Protein AF-A0A7C3FIT8-F1 (afdb_monomer_lite)

Structure (mmCIF, N/CA/C/O backbone):
data_AF-A0A7C3FIT8-F1
#
_entry.id   AF-A0A7C3FIT8-F1
#
loop_
_atom_site.group_PDB
_atom_site.id
_atom_site.type_symbol
_atom_site.label_atom_id
_atom_site.label_alt_id
_atom_site.label_comp_id
_atom_site.label_asym_id
_atom_site.label_entity_id
_atom_site.label_seq_id
_atom_site.pdbx_PDB_ins_code
_atom_site.Cartn_x
_atom_site.Cartn_y
_atom_site.Cartn_z
_atom_site.occupancy
_atom_site.B_iso_or_equiv
_atom_site.auth_seq_id
_atom_site.auth_comp_id
_atom_site.auth_asym_id
_atom_site.auth_atom_id
_atom_site.pdbx_PDB_model_num
ATOM 1 N N . MET A 1 1 ? -89.587 -35.207 39.214 1.00 50.38 1 MET A N 1
ATOM 2 C CA . MET A 1 1 ? -89.168 -34.227 38.177 1.00 50.38 1 MET A CA 1
ATOM 3 C C . MET A 1 1 ? -89.416 -32.835 38.753 1.00 50.38 1 MET A C 1
ATOM 5 O O . MET A 1 1 ? -90.538 -32.602 39.150 1.00 50.38 1 MET A O 1
ATOM 9 N N . LYS A 1 2 ? -88.498 -31.885 38.935 1.00 46.31 2 LYS A N 1
ATOM 10 C CA . LYS A 1 2 ? -87.105 -31.668 38.525 1.00 46.31 2 LYS A CA 1
ATOM 11 C C . LYS A 1 2 ? -86.380 -31.004 39.712 1.00 46.31 2 LYS A C 1
ATOM 13 O O . LYS A 1 2 ? -86.939 -30.128 40.363 1.00 46.31 2 LYS A O 1
ATOM 18 N N . ASN A 1 3 ? -85.161 -31.452 39.983 1.00 43.38 3 ASN A N 1
ATOM 19 C CA . ASN A 1 3 ? -84.327 -31.040 41.108 1.00 43.38 3 ASN A CA 1
ATOM 20 C C . ASN A 1 3 ? -83.702 -29.660 40.811 1.00 43.38 3 ASN A C 1
ATOM 22 O O . ASN A 1 3 ? -83.015 -29.518 39.799 1.00 43.38 3 ASN A O 1
ATOM 26 N N . LYS A 1 4 ? -83.943 -28.636 41.643 1.00 51.91 4 LYS A N 1
ATOM 27 C CA . LYS A 1 4 ? -83.252 -27.338 41.531 1.00 51.91 4 LYS A CA 1
ATOM 28 C C . LYS A 1 4 ? -81.963 -27.404 42.345 1.00 51.91 4 LYS A C 1
ATOM 30 O O . LYS A 1 4 ? -81.983 -27.247 43.559 1.00 51.91 4 LYS A O 1
ATOM 35 N N . VAL A 1 5 ? -80.845 -27.626 41.660 1.00 57.81 5 VAL A N 1
ATOM 36 C CA . VAL A 1 5 ? -79.509 -27.447 42.236 1.00 57.81 5 VAL A CA 1
ATOM 37 C C . VAL A 1 5 ? -79.180 -25.956 42.191 1.00 57.81 5 VAL A C 1
ATOM 39 O O . VAL A 1 5 ? -78.918 -25.395 41.129 1.00 57.81 5 VAL A O 1
ATOM 42 N N . THR A 1 6 ? -79.231 -25.297 43.343 1.00 57.41 6 THR A N 1
ATOM 43 C CA . THR A 1 6 ? -78.775 -23.915 43.525 1.00 57.41 6 THR A CA 1
ATOM 44 C C . THR A 1 6 ? -77.264 -23.925 43.735 1.00 57.41 6 THR A C 1
ATOM 46 O O . THR A 1 6 ? -76.775 -24.271 44.807 1.00 57.41 6 THR A O 1
ATOM 49 N N . ILE A 1 7 ? -76.506 -23.564 42.701 1.00 60.91 7 ILE A N 1
ATOM 50 C CA . ILE A 1 7 ? -75.048 -23.428 42.786 1.00 60.91 7 ILE A CA 1
ATOM 51 C C . ILE A 1 7 ? -74.739 -22.042 43.381 1.00 60.91 7 ILE A C 1
ATOM 53 O O . ILE A 1 7 ? -75.175 -21.037 42.812 1.00 60.91 7 ILE A O 1
ATOM 57 N N . PRO A 1 8 ? -74.007 -21.924 44.504 1.00 50.31 8 PRO A N 1
ATOM 58 C CA . PRO A 1 8 ? -73.681 -20.621 45.068 1.00 50.31 8 PRO A CA 1
ATOM 59 C C . PRO A 1 8 ? -72.608 -19.926 44.211 1.00 50.31 8 PRO A C 1
ATOM 61 O O . PRO A 1 8 ? -71.431 -20.271 44.268 1.00 50.31 8 PRO A O 1
ATOM 64 N N . LEU A 1 9 ? -72.993 -18.883 43.465 1.00 55.81 9 LEU A N 1
ATOM 65 C CA . LEU A 1 9 ? -72.101 -18.040 42.641 1.00 55.81 9 LEU A CA 1
ATOM 66 C C . LEU A 1 9 ? -71.043 -17.241 43.437 1.00 55.81 9 LEU A C 1
ATOM 68 O O . LEU A 1 9 ? -70.243 -16.506 42.860 1.00 55.81 9 LEU A O 1
ATOM 72 N N . LYS A 1 10 ? -70.997 -17.367 44.769 1.00 52.38 10 LYS A N 1
ATOM 73 C CA . LYS A 1 10 ? -70.173 -16.511 45.640 1.00 52.38 10 LYS A CA 1
ATOM 74 C C . LYS A 1 10 ? -68.690 -16.911 45.706 1.00 52.38 10 LYS A C 1
ATOM 76 O O . LYS A 1 10 ? -67.888 -16.161 46.259 1.00 52.38 10 LYS A O 1
ATOM 81 N N . SER A 1 11 ? -68.293 -18.061 45.155 1.00 51.75 11 SER A N 1
ATOM 82 C CA . SER A 1 11 ? -66.906 -18.557 45.242 1.00 51.75 11 SER A CA 1
ATOM 83 C C . SER A 1 11 ? -66.044 -18.285 44.001 1.00 51.75 11 SER A C 1
ATOM 85 O O . SER A 1 11 ? -64.826 -18.450 44.067 1.00 51.75 11 SER A O 1
ATOM 87 N N . MET A 1 12 ? -66.628 -17.816 42.892 1.00 52.34 12 MET A N 1
ATOM 88 C CA . MET A 1 12 ? -65.901 -17.667 41.621 1.00 52.34 12 MET A CA 1
ATOM 89 C C . MET A 1 12 ? -65.138 -16.335 41.503 1.00 52.34 12 MET A C 1
ATOM 91 O O . MET A 1 12 ? -64.071 -16.287 40.897 1.00 52.34 12 MET A O 1
ATOM 95 N N . GLY A 1 13 ? -65.603 -15.273 42.173 1.00 51.06 13 GLY A N 1
ATOM 96 C CA . GLY A 1 13 ? -64.943 -13.957 42.156 1.00 51.06 13 GLY A CA 1
ATOM 97 C C . GLY A 1 13 ? -63.609 -13.894 42.913 1.00 51.06 13 GLY A C 1
ATOM 98 O O . GLY A 1 13 ? -62.771 -13.048 42.617 1.00 51.06 13 GLY A O 1
ATOM 99 N N . LYS A 1 14 ? -63.361 -14.813 43.859 1.00 53.12 14 LYS A N 1
ATOM 100 C CA . LYS A 1 14 ? -62.112 -14.832 44.647 1.00 53.12 14 LYS A CA 1
ATOM 101 C C . LYS A 1 14 ? -60.951 -15.559 43.962 1.00 53.12 14 LYS A C 1
ATOM 103 O O . LYS A 1 14 ? -59.818 -15.407 44.400 1.00 53.12 14 LYS A O 1
ATOM 108 N N . ARG A 1 15 ? -61.216 -16.330 42.900 1.00 51.12 15 ARG A N 1
ATOM 109 C CA . ARG A 1 15 ? -60.182 -17.075 42.156 1.00 51.12 15 ARG A CA 1
ATOM 110 C C . ARG A 1 15 ? -59.606 -16.303 40.967 1.00 51.12 15 ARG A C 1
ATOM 112 O O . ARG A 1 15 ? -58.484 -16.575 40.569 1.00 51.12 15 ARG A O 1
ATOM 119 N N . LEU A 1 16 ? -60.330 -15.307 40.452 1.00 52.34 16 LEU A N 1
ATOM 120 C CA . LEU A 1 16 ? -59.825 -14.398 39.413 1.00 52.34 16 LEU A CA 1
ATOM 121 C C . LEU A 1 16 ? -58.993 -13.244 39.997 1.00 52.34 16 LEU A C 1
ATOM 123 O O . LEU A 1 16 ? -58.059 -12.774 39.356 1.00 52.34 16 LEU A O 1
ATOM 127 N N . ALA A 1 17 ? -59.257 -12.848 41.245 1.00 53.44 17 ALA A N 1
ATOM 128 C CA . ALA A 1 17 ? -58.498 -11.806 41.942 1.00 53.44 17 ALA A CA 1
ATOM 129 C C . ALA A 1 17 ? -57.097 -12.252 42.413 1.00 53.44 17 ALA A C 1
ATOM 131 O O . ALA A 1 17 ? -56.332 -11.427 42.904 1.00 53.44 17 ALA A O 1
ATOM 132 N N . SER A 1 18 ? -56.741 -13.539 42.283 1.00 52.59 18 SER A N 1
ATOM 133 C CA . SER A 1 18 ? -55.404 -14.040 42.642 1.00 52.59 18 SER A CA 1
ATOM 134 C C . SER A 1 18 ? -54.461 -14.203 41.448 1.00 52.59 18 SER A C 1
ATOM 136 O O . SER A 1 18 ? -53.358 -14.710 41.630 1.00 52.59 18 SER A O 1
ATOM 138 N N . LEU A 1 19 ? -54.872 -13.789 40.243 1.00 54.62 19 LEU A N 1
ATOM 139 C CA . LEU A 1 19 ? -53.985 -13.723 39.075 1.00 54.62 19 LEU A CA 1
ATOM 140 C C . LEU A 1 19 ? -53.204 -12.406 39.000 1.00 54.62 19 LEU A C 1
ATOM 142 O O . LEU A 1 19 ? -52.224 -12.313 38.269 1.00 54.62 19 LEU A O 1
ATOM 146 N N . THR A 1 20 ? -53.552 -11.414 39.821 1.00 57.69 20 THR A N 1
ATOM 147 C CA . THR A 1 20 ? -52.671 -10.279 40.117 1.00 57.69 20 THR A CA 1
ATOM 148 C C . THR A 1 20 ? -51.652 -10.698 41.175 1.00 57.69 20 THR A C 1
ATOM 150 O O . THR A 1 20 ? -51.614 -10.189 42.297 1.00 57.69 20 THR A O 1
ATOM 153 N N . THR A 1 21 ? -50.858 -11.711 40.834 1.00 56.66 21 THR A N 1
ATOM 154 C CA . THR A 1 21 ? -49.681 -12.133 41.584 1.00 56.66 21 THR A CA 1
ATOM 155 C C . THR A 1 21 ? -48.777 -10.916 41.742 1.00 56.66 21 THR A C 1
ATOM 157 O O . THR A 1 21 ? -48.451 -10.256 40.760 1.00 56.66 21 THR A O 1
ATOM 160 N N . LYS A 1 22 ? -48.423 -10.597 42.992 1.00 58.38 22 LYS A N 1
ATOM 161 C CA . LYS A 1 22 ? -47.516 -9.517 43.408 1.00 58.38 22 LYS A CA 1
ATOM 162 C C . LYS A 1 22 ? -46.392 -9.263 42.387 1.00 58.38 22 LYS A C 1
ATOM 164 O O . LYS A 1 22 ? -45.339 -9.886 42.470 1.00 58.38 22 LYS A O 1
ATOM 169 N N . GLN A 1 23 ? -46.566 -8.269 41.518 1.00 59.75 23 GLN A N 1
ATOM 170 C CA . GLN A 1 23 ? -45.475 -7.619 40.792 1.00 59.75 23 GLN A CA 1
ATOM 171 C C . GLN A 1 23 ? -44.754 -6.663 41.749 1.00 59.75 23 GLN A C 1
ATOM 173 O O . GLN A 1 23 ? -44.779 -5.445 41.593 1.00 59.75 23 GLN A O 1
ATOM 178 N N . ARG A 1 24 ? -44.162 -7.198 42.823 1.00 60.53 24 ARG A N 1
ATOM 179 C CA . ARG A 1 24 ? -43.223 -6.416 43.631 1.00 60.53 24 ARG A CA 1
ATOM 180 C C . ARG A 1 24 ? -41.906 -6.417 42.877 1.00 60.53 24 ARG A C 1
ATOM 182 O O . ARG A 1 24 ? -41.070 -7.289 43.080 1.00 60.53 24 ARG A O 1
ATOM 189 N N . GLY A 1 25 ? -41.822 -5.469 41.947 1.00 63.44 25 GLY A N 1
ATOM 190 C CA . GLY A 1 25 ? -40.630 -5.169 41.181 1.00 63.44 25 GLY A CA 1
ATOM 191 C C . GLY A 1 25 ? -39.430 -5.041 42.105 1.00 63.44 25 GLY A C 1
ATOM 192 O O . GLY A 1 25 ? -39.470 -4.361 43.135 1.00 63.44 25 GLY A O 1
ATOM 193 N N . ILE A 1 26 ? -38.355 -5.711 41.721 1.00 63.28 26 ILE A N 1
ATOM 194 C CA . ILE A 1 26 ? -37.040 -5.511 42.308 1.00 63.28 26 ILE A CA 1
ATOM 195 C C . ILE A 1 26 ? -36.495 -4.241 41.638 1.00 63.28 26 ILE A C 1
ATOM 197 O O . ILE A 1 26 ? -35.681 -4.295 40.725 1.00 63.28 26 ILE A O 1
ATOM 201 N N . GLY A 1 27 ? -37.025 -3.084 42.046 1.00 75.50 27 GLY A N 1
ATOM 202 C CA . GLY A 1 27 ? -37.000 -1.830 41.279 1.00 75.50 27 GLY A CA 1
ATOM 203 C C . GLY A 1 27 ? -35.636 -1.180 41.002 1.00 75.50 27 GLY A C 1
ATOM 204 O O . GLY A 1 27 ? -35.606 -0.165 40.319 1.00 75.50 27 GLY A O 1
ATOM 205 N N . LEU A 1 28 ? -34.518 -1.731 41.496 1.00 83.00 28 LEU A N 1
ATOM 206 C CA . LEU A 1 28 ? -33.171 -1.165 41.300 1.00 83.00 28 LEU A CA 1
ATOM 207 C C . LEU A 1 28 ? -32.189 -2.161 40.668 1.00 83.00 28 LEU A C 1
ATOM 209 O O . LEU A 1 28 ? -31.521 -1.829 39.694 1.00 83.00 28 LEU A O 1
ATOM 213 N N . ALA A 1 29 ? -32.113 -3.391 41.187 1.00 88.62 29 ALA A N 1
ATOM 214 C CA . ALA A 1 29 ? -31.173 -4.398 40.687 1.00 88.62 29 ALA A CA 1
ATOM 215 C C . ALA A 1 29 ? -31.461 -4.793 39.229 1.00 88.62 29 ALA A C 1
ATOM 217 O O . ALA A 1 29 ? -30.535 -4.951 38.442 1.00 88.62 29 ALA A O 1
ATOM 218 N N . GLU A 1 30 ? -32.735 -4.887 38.848 1.00 85.88 30 GLU A N 1
ATOM 219 C CA . GLU A 1 30 ? -33.146 -5.191 37.474 1.00 85.88 30 GLU A CA 1
ATOM 220 C C . GLU A 1 30 ? -32.734 -4.085 36.491 1.00 85.88 30 GLU A C 1
ATOM 222 O O . GLU A 1 30 ? -32.169 -4.368 35.436 1.00 85.88 30 GLU A O 1
ATOM 227 N N . VAL A 1 31 ? -32.924 -2.817 36.874 1.00 92.81 31 VAL A N 1
ATOM 228 C CA . VAL A 1 31 ? -32.496 -1.659 36.073 1.00 92.81 31 VAL A CA 1
ATOM 229 C C . VAL A 1 31 ? -30.974 -1.627 35.938 1.00 92.81 31 VAL A C 1
ATOM 231 O O . VAL A 1 31 ? -30.464 -1.381 34.848 1.00 92.81 31 VAL A O 1
ATOM 234 N N . LEU A 1 32 ? -30.236 -1.930 37.011 1.00 94.31 32 LEU A N 1
ATOM 235 C CA . LEU A 1 32 ? -28.773 -2.011 36.973 1.00 94.31 32 LEU A CA 1
ATOM 236 C C . LEU A 1 32 ? -28.283 -3.111 36.027 1.00 94.31 32 LEU A C 1
ATOM 238 O O . LEU A 1 32 ? -27.354 -2.875 35.258 1.00 94.31 32 LEU A O 1
ATOM 242 N N . VAL A 1 33 ? -28.918 -4.285 36.038 1.00 95.12 33 VAL A N 1
ATOM 243 C CA . VAL A 1 33 ? -28.582 -5.374 35.109 1.00 95.12 33 VAL A CA 1
ATOM 244 C C . VAL A 1 33 ? -28.916 -4.980 33.669 1.00 95.12 33 VAL A C 1
ATOM 246 O O . VAL A 1 33 ? -28.082 -5.167 32.787 1.00 95.12 33 VAL A O 1
ATOM 249 N N . ALA A 1 34 ? -30.083 -4.382 33.416 1.00 95.19 34 ALA A N 1
ATOM 250 C CA . ALA A 1 34 ? -30.453 -3.912 32.082 1.00 95.19 34 ALA A CA 1
ATOM 251 C C . ALA A 1 34 ? -29.460 -2.864 31.550 1.00 95.19 34 ALA A C 1
ATOM 253 O O . ALA A 1 34 ? -28.994 -2.968 30.416 1.00 95.19 34 ALA A O 1
ATOM 254 N N . LEU A 1 35 ? -29.071 -1.898 32.386 1.00 96.69 35 LEU A N 1
ATOM 255 C CA . LEU A 1 35 ? -28.056 -0.901 32.047 1.00 96.69 35 LEU A CA 1
ATOM 256 C C . LEU A 1 35 ? -26.686 -1.535 31.800 1.00 96.69 35 LEU A C 1
ATOM 258 O O . LEU A 1 35 ? -26.005 -1.139 30.856 1.00 96.69 35 LEU A O 1
ATOM 262 N N . ALA A 1 36 ? -26.294 -2.533 32.594 1.00 97.25 36 ALA A N 1
ATOM 263 C CA . ALA A 1 36 ? -25.045 -3.257 32.383 1.00 97.25 36 ALA A CA 1
ATOM 264 C C . ALA A 1 36 ? -25.035 -3.966 31.020 1.00 97.25 36 ALA A C 1
ATOM 266 O O . ALA A 1 36 ? -24.068 -3.848 30.269 1.00 97.25 36 ALA A O 1
ATOM 267 N N . LEU A 1 37 ? -26.130 -4.641 30.658 1.00 97.88 37 LEU A N 1
ATOM 268 C CA . LEU A 1 37 ? -26.262 -5.317 29.366 1.00 97.88 37 LEU A CA 1
ATOM 269 C C . LEU A 1 37 ? -26.246 -4.331 28.192 1.00 97.88 37 LEU A C 1
ATOM 271 O O . LEU A 1 37 ? -25.547 -4.570 27.207 1.00 97.88 37 LEU A O 1
ATOM 275 N N . ILE A 1 38 ? -26.959 -3.206 28.306 1.00 98.12 38 ILE A N 1
ATOM 276 C CA . ILE A 1 38 ? -26.941 -2.148 27.286 1.00 98.12 38 ILE A CA 1
ATOM 277 C C . ILE A 1 38 ? -25.532 -1.567 27.153 1.00 98.12 38 ILE A C 1
ATOM 279 O O . ILE A 1 38 ? -25.048 -1.405 26.037 1.00 98.12 38 ILE A O 1
ATOM 283 N N . GLY A 1 39 ? -24.849 -1.302 28.268 1.00 98.38 39 GLY A N 1
ATOM 284 C CA . GLY A 1 39 ? -23.476 -0.803 28.264 1.00 98.38 39 GLY A CA 1
ATOM 285 C C . GLY A 1 39 ? -22.531 -1.735 27.507 1.00 98.38 39 GLY A C 1
ATOM 286 O O . GLY A 1 39 ? -21.805 -1.289 26.620 1.00 98.38 39 GLY A O 1
ATOM 287 N N . ILE A 1 40 ? -22.600 -3.040 27.784 1.00 98.44 40 ILE A N 1
ATOM 288 C CA . ILE A 1 40 ? -21.809 -4.054 27.073 1.00 98.44 40 ILE A CA 1
ATOM 289 C C . ILE A 1 40 ? -22.150 -4.060 25.576 1.00 98.44 40 ILE A C 1
ATOM 291 O O . ILE A 1 40 ? -21.245 -4.049 24.739 1.00 98.44 40 ILE A O 1
ATOM 295 N N . ALA A 1 41 ? -23.438 -4.032 25.227 1.00 98.44 41 ALA A N 1
ATOM 296 C CA . ALA A 1 41 ? -23.884 -4.040 23.836 1.00 98.44 41 ALA A CA 1
ATOM 297 C C . ALA A 1 41 ? -23.401 -2.802 23.061 1.00 98.44 41 ALA A C 1
ATOM 299 O O . ALA A 1 41 ? -22.905 -2.927 21.942 1.00 98.44 41 ALA A O 1
ATOM 300 N N . VAL A 1 42 ? -23.485 -1.614 23.666 1.00 98.56 42 VAL A N 1
ATOM 301 C CA . VAL A 1 42 ? -23.024 -0.356 23.062 1.00 98.56 42 VAL A CA 1
ATOM 302 C C . VAL A 1 42 ? -21.514 -0.382 22.838 1.00 98.56 42 VAL A C 1
ATOM 304 O O . VAL A 1 42 ? -21.056 -0.028 21.752 1.00 98.56 42 VAL A O 1
ATOM 307 N N . VAL A 1 43 ? -20.729 -0.848 23.814 1.00 98.50 43 VAL A N 1
ATOM 308 C CA . VAL A 1 43 ? -19.268 -0.954 23.670 1.00 98.50 43 VAL A CA 1
ATOM 309 C C . VAL A 1 43 ? -18.895 -1.932 22.557 1.00 98.50 43 VAL A C 1
ATOM 311 O O . VAL A 1 43 ? -18.041 -1.613 21.726 1.00 98.50 43 VAL A O 1
ATOM 314 N N . ALA A 1 44 ? -19.549 -3.094 22.489 1.00 98.31 44 ALA A N 1
ATOM 315 C CA . ALA A 1 44 ? -19.314 -4.065 21.423 1.00 98.31 44 ALA A CA 1
ATOM 316 C C . ALA A 1 44 ? -19.655 -3.479 20.042 1.00 98.31 44 ALA A C 1
ATOM 318 O O . ALA A 1 44 ? -18.864 -3.587 19.101 1.00 98.31 44 ALA A O 1
ATOM 319 N N . PHE A 1 45 ? -20.791 -2.788 19.936 1.00 98.44 45 PHE A N 1
ATOM 320 C CA . PHE A 1 45 ? -21.227 -2.142 18.703 1.00 98.44 45 PHE A CA 1
ATOM 321 C C . PHE A 1 45 ? -20.251 -1.052 18.241 1.00 98.44 45 PHE A C 1
ATOM 323 O O . PHE A 1 45 ? -19.779 -1.094 17.103 1.00 98.44 45 PHE A O 1
ATOM 330 N N . LEU A 1 46 ? -19.872 -0.121 19.120 1.00 98.38 46 LEU A N 1
ATOM 331 C CA . LEU A 1 46 ? -18.922 0.947 18.793 1.00 98.38 46 LEU A CA 1
ATOM 332 C C . LEU A 1 46 ? -17.549 0.391 18.397 1.00 98.38 46 LEU A C 1
ATOM 334 O O . LEU A 1 46 ? -16.930 0.887 17.455 1.00 98.38 46 LEU A O 1
ATOM 338 N N . SER A 1 47 ? -17.103 -0.679 19.057 1.00 97.94 47 SER A N 1
ATOM 339 C CA . SER A 1 47 ? -15.847 -1.364 18.726 1.00 97.94 47 SER A CA 1
ATOM 340 C C . SER A 1 47 ? -15.887 -1.981 17.324 1.00 97.94 47 SER A C 1
ATOM 342 O O . SER A 1 47 ? -14.919 -1.874 16.561 1.00 97.94 47 SER A O 1
ATOM 344 N N . SER A 1 48 ? -17.022 -2.578 16.948 1.00 98.06 48 SER A N 1
ATOM 345 C CA . SER A 1 48 ? -17.228 -3.119 15.600 1.00 98.06 48 SER A CA 1
ATOM 346 C C . SER A 1 48 ? -17.227 -2.017 14.536 1.00 98.06 48 SER A C 1
ATOM 348 O O . SER A 1 48 ? -16.564 -2.159 13.508 1.00 98.06 48 SER A O 1
ATOM 350 N N . LEU A 1 49 ? -17.872 -0.878 14.814 1.00 97.75 49 LEU A N 1
ATOM 351 C CA . LEU A 1 49 ? -17.943 0.257 13.896 1.00 97.75 49 LEU A CA 1
ATOM 352 C C . LEU A 1 49 ? -16.570 0.899 13.687 1.00 97.75 49 LEU A C 1
ATOM 354 O O . LEU A 1 49 ? -16.174 1.163 12.553 1.00 97.75 49 LEU A O 1
ATOM 358 N N . TYR A 1 50 ? -15.820 1.095 14.772 1.00 97.38 50 TYR A N 1
ATOM 359 C CA . TYR A 1 50 ? -14.452 1.600 14.718 1.00 97.38 50 TYR A CA 1
ATOM 360 C C . TYR A 1 50 ? -13.551 0.698 13.867 1.00 97.38 50 TYR A C 1
ATOM 362 O O . TYR A 1 50 ? -12.814 1.175 13.000 1.00 97.38 50 TYR A O 1
ATOM 370 N N . THR A 1 51 ? -13.650 -0.616 14.071 1.00 97.38 51 THR A N 1
ATOM 371 C CA . THR A 1 51 ? -12.896 -1.603 13.290 1.00 97.38 51 THR A CA 1
ATOM 372 C C . THR A 1 51 ? -13.295 -1.559 11.815 1.00 97.38 51 THR A C 1
ATOM 374 O O . THR A 1 51 ? -12.424 -1.488 10.949 1.00 97.38 51 THR A O 1
ATOM 377 N N . GLY A 1 52 ? -14.597 -1.526 11.518 1.00 97.62 52 GLY A N 1
ATOM 378 C CA . GLY A 1 52 ? -15.112 -1.409 10.154 1.00 97.62 52 GLY A CA 1
ATOM 379 C C . GLY A 1 52 ? -14.606 -0.155 9.438 1.00 97.62 52 GLY A C 1
ATOM 380 O O . GLY A 1 52 ? -14.067 -0.252 8.336 1.00 97.62 52 GLY A O 1
ATOM 381 N N . ALA A 1 53 ? -14.685 1.007 10.090 1.00 96.94 53 ALA A N 1
ATOM 382 C CA . ALA A 1 53 ? -14.227 2.277 9.528 1.00 96.94 53 ALA A CA 1
ATOM 383 C C . ALA A 1 53 ? -12.728 2.261 9.179 1.00 96.94 53 ALA A C 1
ATOM 385 O O . ALA A 1 53 ? -12.323 2.747 8.122 1.00 96.94 53 ALA A O 1
ATOM 386 N N . ARG A 1 54 ? -11.886 1.658 10.029 1.00 96.88 54 ARG A N 1
ATOM 387 C CA . ARG A 1 54 ? -10.451 1.515 9.735 1.00 96.88 54 ARG A CA 1
ATOM 388 C C . ARG A 1 54 ? -10.185 0.554 8.584 1.00 96.88 54 ARG A C 1
ATOM 390 O O . ARG A 1 54 ? -9.336 0.840 7.742 1.00 96.88 54 ARG A O 1
ATOM 397 N N . THR A 1 55 ? -10.916 -0.555 8.531 1.00 97.62 55 THR A N 1
ATOM 398 C CA . THR A 1 55 ? -10.780 -1.554 7.468 1.00 97.62 55 THR A CA 1
ATOM 399 C C . THR A 1 55 ? -11.088 -0.963 6.095 1.00 97.62 55 THR A C 1
ATOM 401 O O . THR A 1 55 ? -10.345 -1.227 5.153 1.00 97.62 55 THR A O 1
ATOM 404 N N . VAL A 1 56 ? -12.104 -0.100 5.976 1.00 97.06 5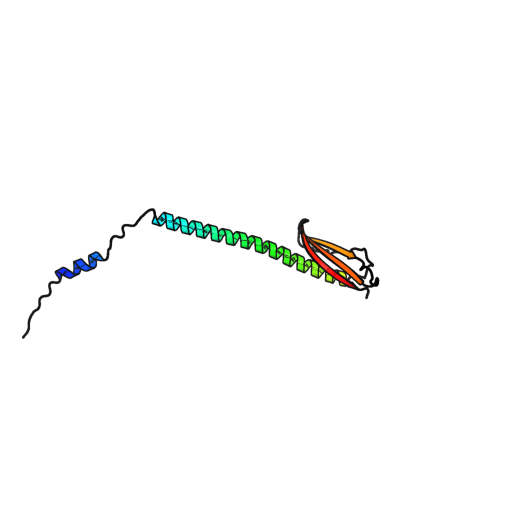6 VAL A N 1
ATOM 405 C CA . VAL A 1 56 ? -12.420 0.589 4.710 1.00 97.06 56 VAL A CA 1
ATOM 406 C C . VAL A 1 56 ? -11.223 1.392 4.192 1.00 97.06 56 VAL A C 1
ATOM 408 O O . VAL A 1 56 ? -10.873 1.279 3.019 1.00 97.06 56 VAL A O 1
ATOM 411 N N . ASN A 1 57 ? -10.540 2.140 5.063 1.00 93.94 57 ASN A N 1
ATOM 412 C CA . ASN A 1 57 ? -9.363 2.919 4.669 1.00 93.94 57 ASN A CA 1
ATOM 413 C C . ASN A 1 57 ? -8.195 2.030 4.218 1.00 93.94 57 ASN A C 1
ATOM 415 O O . ASN A 1 57 ? -7.531 2.340 3.232 1.00 93.94 57 ASN A O 1
ATOM 419 N N . ILE A 1 58 ? -7.965 0.909 4.908 1.00 95.81 58 ILE A N 1
ATOM 420 C CA . ILE A 1 58 ? -6.915 -0.0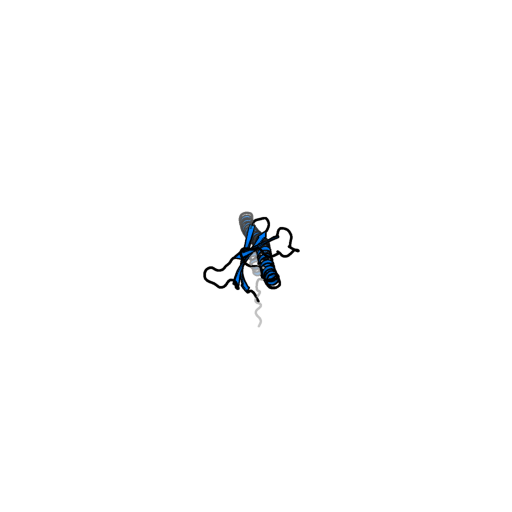56 4.546 1.00 95.81 58 ILE A CA 1
ATOM 421 C C . ILE A 1 58 ? -7.209 -0.690 3.181 1.00 95.81 58 ILE A C 1
ATOM 423 O O . ILE A 1 58 ? -6.313 -0.802 2.344 1.00 95.81 58 ILE A O 1
ATOM 427 N N . ILE A 1 59 ? -8.463 -1.084 2.936 1.00 97.31 59 ILE A N 1
ATOM 428 C CA . ILE A 1 59 ? -8.884 -1.654 1.651 1.00 97.31 59 ILE A CA 1
ATOM 429 C C . ILE A 1 59 ? -8.712 -0.624 0.536 1.00 97.31 59 ILE A C 1
ATOM 431 O O . ILE A 1 59 ? -8.163 -0.956 -0.512 1.00 97.31 59 ILE A O 1
ATOM 435 N N . TYR A 1 60 ? -9.122 0.625 0.768 1.00 96.06 60 TYR A N 1
ATOM 436 C CA . TYR A 1 60 ? -8.938 1.704 -0.198 1.00 96.06 60 TYR A CA 1
ATOM 437 C C . TYR A 1 60 ? -7.464 1.884 -0.584 1.00 96.06 60 TYR A C 1
ATOM 439 O O . TYR A 1 60 ? -7.142 1.938 -1.773 1.00 96.06 60 TYR A O 1
ATOM 447 N N . GLU A 1 61 ? -6.561 1.937 0.401 1.00 97.06 61 GLU A N 1
ATOM 448 C CA . GLU A 1 61 ? -5.119 2.052 0.156 1.00 97.06 61 GLU A CA 1
ATOM 449 C C . GLU A 1 61 ? -4.587 0.882 -0.666 1.00 97.06 61 GLU A C 1
ATOM 451 O O . GLU A 1 61 ? -3.864 1.096 -1.640 1.00 97.06 61 GLU A O 1
ATOM 456 N N . ARG A 1 62 ? -4.985 -0.342 -0.313 1.00 97.12 62 ARG A N 1
ATOM 457 C CA . ARG A 1 62 ? -4.530 -1.554 -0.991 1.00 97.12 62 ARG A CA 1
ATOM 458 C C . ARG A 1 62 ? -5.012 -1.632 -2.436 1.00 97.12 62 ARG A C 1
ATOM 460 O O . ARG A 1 62 ? -4.194 -1.807 -3.330 1.00 97.12 62 ARG A O 1
ATOM 467 N N . VAL A 1 63 ? -6.310 -1.447 -2.670 1.00 98.06 63 VAL A N 1
ATOM 468 C CA . VAL A 1 63 ? -6.898 -1.501 -4.019 1.00 98.06 63 VAL A CA 1
ATOM 469 C C . VAL A 1 63 ? -6.310 -0.407 -4.907 1.00 98.06 63 VAL A C 1
ATOM 471 O O . VAL A 1 63 ? -5.961 -0.657 -6.059 1.00 98.06 63 VAL A O 1
ATOM 474 N N . THR A 1 64 ? -6.142 0.803 -4.369 1.00 98.00 64 THR A N 1
ATOM 475 C CA . THR A 1 64 ? -5.537 1.909 -5.121 1.00 98.00 64 THR A CA 1
ATOM 476 C C . THR A 1 64 ? -4.077 1.608 -5.457 1.00 98.00 64 THR A C 1
ATOM 478 O O . THR A 1 64 ? -3.674 1.786 -6.603 1.00 98.00 64 THR A O 1
ATOM 481 N N . ALA A 1 65 ? -3.292 1.101 -4.501 1.00 98.12 65 ALA A N 1
ATOM 482 C CA . ALA A 1 65 ? -1.896 0.747 -4.737 1.00 98.12 65 ALA A CA 1
ATOM 483 C C . ALA A 1 65 ? -1.740 -0.383 -5.769 1.00 98.12 65 ALA A C 1
ATOM 485 O O . ALA A 1 65 ? -0.893 -0.277 -6.653 1.00 98.12 65 ALA A O 1
ATOM 486 N N . GLU A 1 66 ? -2.577 -1.423 -5.707 1.00 98.06 66 GLU A N 1
ATOM 487 C CA . GLU A 1 66 ? -2.587 -2.527 -6.678 1.00 98.06 66 GLU A CA 1
ATOM 488 C C . GLU A 1 66 ? -2.927 -2.033 -8.092 1.00 98.06 66 GLU A C 1
ATOM 490 O O . GLU A 1 66 ? -2.216 -2.350 -9.051 1.00 98.06 66 GLU A O 1
ATOM 495 N N . ASN A 1 67 ? -3.959 -1.195 -8.225 1.00 97.81 67 ASN A N 1
ATOM 496 C CA . ASN A 1 67 ? -4.349 -0.612 -9.508 1.00 97.81 67 ASN A CA 1
ATOM 497 C C . ASN A 1 67 ? -3.263 0.308 -10.080 1.00 97.81 67 ASN A C 1
ATOM 499 O O . ASN A 1 67 ? -2.970 0.234 -11.276 1.00 97.81 67 ASN A O 1
ATOM 503 N N . LEU A 1 68 ? -2.638 1.145 -9.244 1.00 98.25 68 LEU A N 1
ATOM 504 C CA . LEU A 1 68 ? -1.543 2.025 -9.657 1.00 98.25 68 LEU A CA 1
ATOM 505 C C . LEU A 1 68 ? -0.308 1.229 -10.081 1.00 98.25 68 LEU A C 1
ATOM 507 O O . LEU A 1 68 ? 0.253 1.515 -11.134 1.00 98.25 68 LEU A O 1
ATOM 511 N N . ALA A 1 69 ? 0.092 0.210 -9.315 1.00 98.19 69 ALA A N 1
ATOM 512 C CA . ALA A 1 69 ? 1.244 -0.624 -9.649 1.00 98.19 69 ALA A CA 1
ATOM 513 C C . ALA A 1 69 ? 1.038 -1.355 -10.981 1.00 98.19 69 ALA A C 1
ATOM 515 O O . ALA A 1 69 ? 1.911 -1.325 -11.848 1.00 98.19 69 ALA A O 1
ATOM 516 N N . ARG A 1 70 ? -0.142 -1.958 -11.179 1.00 97.88 70 ARG A N 1
ATOM 517 C CA . ARG A 1 70 ? -0.492 -2.631 -12.435 1.00 97.88 70 ARG A CA 1
ATOM 518 C C . ARG A 1 70 ? -0.520 -1.649 -13.606 1.00 97.88 70 ARG A C 1
ATOM 520 O O . ARG A 1 70 ? 0.077 -1.926 -14.640 1.00 97.88 70 ARG A O 1
ATOM 527 N N . SER A 1 71 ? -1.153 -0.490 -13.435 1.00 97.88 71 SER A N 1
ATOM 528 C CA . SER A 1 71 ? -1.200 0.542 -14.481 1.00 97.88 71 SER A CA 1
ATOM 529 C C . SER A 1 71 ? 0.195 1.062 -14.827 1.00 97.88 71 SER A C 1
ATOM 531 O O . SER A 1 71 ? 0.509 1.258 -15.997 1.00 97.88 71 SER A O 1
ATOM 533 N N . GLN A 1 72 ? 1.060 1.233 -13.824 1.00 98.44 72 GLN A N 1
ATOM 534 C CA . GLN A 1 72 ? 2.446 1.631 -14.035 1.00 98.44 72 GLN A CA 1
ATOM 535 C C . GLN A 1 72 ? 3.217 0.575 -14.830 1.00 98.44 72 GLN A C 1
ATOM 537 O O . GLN A 1 72 ? 3.963 0.937 -15.733 1.00 98.44 72 GLN A O 1
ATOM 542 N N . LEU A 1 73 ? 3.052 -0.713 -14.525 1.00 97.94 73 LEU A N 1
ATOM 543 C CA . LEU A 1 73 ? 3.701 -1.777 -15.290 1.00 97.94 73 LEU A CA 1
ATOM 544 C C . LEU A 1 73 ? 3.257 -1.798 -16.750 1.00 97.94 73 LEU A C 1
ATOM 546 O O . LEU A 1 73 ? 4.099 -1.900 -17.640 1.00 97.94 73 LEU A O 1
ATOM 550 N N . GLU A 1 74 ? 1.958 -1.661 -17.008 1.00 96.94 74 GLU A N 1
ATOM 551 C CA . GLU A 1 74 ? 1.446 -1.574 -18.378 1.00 96.94 74 GLU A CA 1
ATOM 552 C C . GLU A 1 74 ? 1.980 -0.326 -19.099 1.00 96.94 74 GLU A C 1
ATOM 554 O O . GLU A 1 74 ? 2.407 -0.403 -20.253 1.00 96.94 74 GLU A O 1
ATOM 559 N N . TYR A 1 75 ? 2.093 0.807 -18.399 1.00 97.50 75 TYR A N 1
ATOM 560 C CA . TYR A 1 75 ? 2.730 2.000 -18.953 1.00 97.50 75 TYR A CA 1
ATOM 561 C C . TYR A 1 75 ? 4.216 1.767 -19.275 1.00 97.50 75 TYR A C 1
ATOM 563 O O . TYR A 1 75 ? 4.673 2.123 -20.361 1.00 97.50 75 TYR A O 1
ATOM 571 N N . ILE A 1 76 ? 4.970 1.101 -18.395 1.00 97.25 76 ILE A N 1
ATOM 572 C CA . ILE A 1 76 ? 6.373 0.722 -18.644 1.00 97.25 76 ILE A CA 1
ATOM 573 C C . ILE A 1 76 ? 6.487 -0.201 -19.860 1.00 97.25 76 ILE A C 1
ATOM 575 O O . ILE A 1 76 ? 7.426 -0.071 -20.649 1.00 97.25 76 ILE A O 1
ATOM 579 N N . LYS A 1 77 ? 5.540 -1.122 -20.062 1.00 94.88 77 LYS A N 1
ATOM 580 C CA . LYS A 1 77 ? 5.520 -1.992 -21.247 1.00 94.88 77 LYS A CA 1
ATOM 581 C C . LYS A 1 77 ? 5.365 -1.190 -22.539 1.00 94.88 77 LYS A C 1
ATOM 583 O O . LYS A 1 77 ? 6.034 -1.538 -23.507 1.00 94.88 77 LYS A O 1
ATOM 588 N N . SER A 1 78 ? 4.587 -0.106 -22.523 1.00 95.50 78 SER A N 1
ATOM 589 C CA . SER A 1 78 ? 4.410 0.788 -23.680 1.00 95.50 78 SER A CA 1
ATOM 590 C C . SER A 1 78 ? 5.600 1.716 -23.969 1.00 95.50 78 SER A C 1
ATOM 592 O O . SER A 1 78 ? 5.748 2.187 -25.092 1.00 95.50 78 SER A O 1
ATOM 594 N N . GLN A 1 79 ? 6.457 1.977 -22.977 1.00 95.81 79 GLN A N 1
ATOM 595 C CA . GLN A 1 79 ? 7.668 2.786 -23.153 1.00 95.81 79 GLN A CA 1
ATOM 596 C C . GLN A 1 79 ? 8.745 2.012 -23.931 1.00 95.81 79 GLN A C 1
ATOM 598 O O . GLN A 1 79 ? 8.808 0.782 -23.863 1.00 95.81 79 GLN A O 1
ATOM 603 N N . SER A 1 80 ? 9.633 2.719 -24.632 1.00 95.94 80 SER A N 1
ATOM 604 C CA . SER A 1 80 ? 10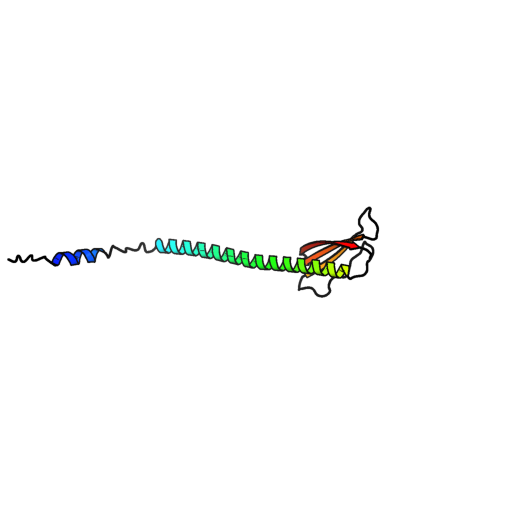.795 2.107 -25.292 1.00 95.94 80 SER A CA 1
ATOM 605 C C . SER A 1 80 ? 11.675 1.357 -24.291 1.00 95.94 80 SER A C 1
ATOM 607 O O . SER A 1 80 ? 11.762 1.741 -23.125 1.00 95.94 80 SER A O 1
ATOM 609 N N . TYR A 1 81 ? 12.326 0.277 -24.726 1.00 95.69 81 TYR A N 1
ATOM 610 C CA . TYR A 1 81 ? 13.280 -0.429 -23.874 1.00 95.69 81 TYR A CA 1
ATOM 611 C C . TYR A 1 81 ? 14.494 0.461 -23.581 1.00 95.69 81 TYR A C 1
ATOM 613 O O . TYR A 1 81 ? 15.126 0.981 -24.497 1.00 95.69 81 TYR A O 1
ATOM 621 N N . ILE A 1 82 ? 14.812 0.621 -22.298 1.00 94.50 82 ILE A N 1
ATOM 622 C CA . ILE A 1 82 ? 16.014 1.306 -21.820 1.00 94.50 82 ILE A CA 1
ATOM 623 C C . ILE A 1 82 ? 16.821 0.281 -21.028 1.00 94.50 82 ILE A C 1
ATOM 625 O O . ILE A 1 82 ? 16.272 -0.369 -20.136 1.00 94.50 82 ILE A O 1
ATOM 629 N N . THR A 1 83 ? 18.097 0.117 -21.367 1.00 93.81 83 THR A N 1
ATOM 630 C CA . THR A 1 83 ? 18.990 -0.852 -20.723 1.00 93.81 83 THR A CA 1
ATOM 631 C C . THR A 1 83 ? 19.174 -0.527 -19.241 1.00 93.81 83 THR A C 1
ATOM 633 O O . THR A 1 83 ? 19.442 0.619 -18.875 1.00 93.81 83 THR A O 1
ATOM 636 N N . ALA A 1 84 ? 19.017 -1.537 -18.384 1.00 93.62 84 ALA A N 1
ATOM 637 C CA . ALA A 1 84 ? 19.287 -1.427 -16.955 1.00 93.62 84 ALA A CA 1
ATOM 638 C C . ALA A 1 84 ? 20.784 -1.171 -16.664 1.00 93.62 84 ALA A C 1
ATOM 640 O O . ALA A 1 84 ? 21.638 -1.608 -17.434 1.00 93.62 84 ALA A O 1
ATOM 641 N N . PRO A 1 85 ? 21.127 -0.546 -15.522 1.00 94.12 85 PRO A N 1
ATOM 642 C CA . PRO A 1 85 ? 20.227 -0.030 -14.492 1.00 94.12 85 PRO A CA 1
ATOM 643 C C . PRO A 1 85 ? 19.592 1.300 -14.902 1.00 94.12 85 PRO A C 1
ATOM 645 O O . PRO A 1 85 ? 20.271 2.221 -15.344 1.00 94.12 85 PRO A O 1
ATOM 648 N N . TH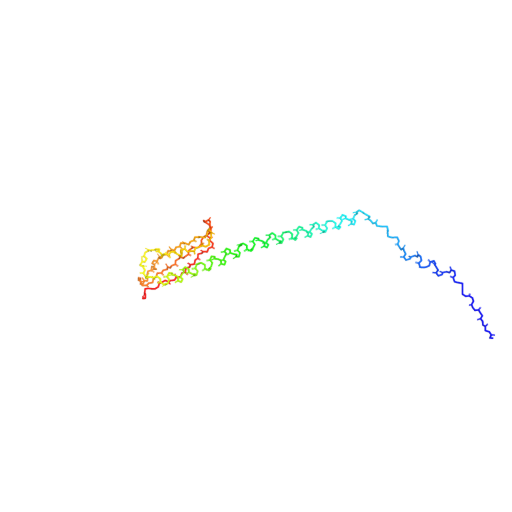R A 1 86 ? 18.277 1.417 -14.728 1.00 95.56 86 THR A N 1
ATOM 649 C CA . THR A 1 86 ? 17.557 2.648 -15.077 1.00 95.56 86 THR A CA 1
ATOM 650 C C . THR A 1 86 ? 16.244 2.776 -14.303 1.00 95.56 86 THR A C 1
ATOM 652 O O . THR A 1 86 ? 15.871 1.898 -13.524 1.00 95.56 86 THR A O 1
ATOM 655 N N . SER A 1 87 ? 15.537 3.883 -14.507 1.00 96.31 87 SER A N 1
ATOM 656 C CA . SER A 1 87 ? 14.179 4.115 -14.026 1.00 96.31 87 SER A CA 1
ATOM 657 C C . SER A 1 87 ? 13.299 4.519 -15.203 1.00 96.31 87 SER A C 1
ATOM 659 O O . SER A 1 87 ? 13.730 5.237 -16.105 1.00 96.31 87 SER A O 1
ATOM 661 N N . TYR A 1 88 ? 12.060 4.044 -15.195 1.00 96.12 88 TYR A N 1
ATOM 662 C CA . TYR A 1 88 ? 11.055 4.404 -16.184 1.00 96.12 88 TYR A CA 1
ATOM 663 C C . TYR A 1 88 ? 10.201 5.561 -15.688 1.00 96.12 88 TYR A C 1
ATOM 665 O O . TYR A 1 88 ? 10.000 5.749 -14.483 1.00 96.12 88 TYR A O 1
ATOM 673 N N . GLN A 1 89 ? 9.626 6.301 -16.632 1.00 96.69 89 GLN A N 1
ATOM 674 C CA . GLN A 1 89 ? 8.743 7.402 -16.293 1.00 96.69 89 GLN A CA 1
ATOM 675 C C . GLN A 1 89 ? 7.526 6.886 -15.511 1.00 96.69 89 GLN A C 1
ATOM 677 O O . GLN A 1 89 ? 6.851 5.937 -15.928 1.00 96.69 89 GLN A O 1
ATOM 682 N N . ALA A 1 90 ? 7.246 7.528 -14.379 1.00 95.56 90 ALA A N 1
ATOM 683 C CA . ALA A 1 90 ? 6.051 7.271 -13.590 1.00 95.56 90 ALA A CA 1
ATOM 684 C C . ALA A 1 90 ? 4.801 7.899 -14.234 1.00 95.56 90 ALA A C 1
ATOM 686 O O . ALA A 1 90 ? 4.895 8.882 -14.973 1.00 95.56 90 ALA A O 1
ATOM 687 N N . LEU A 1 91 ? 3.626 7.350 -13.926 1.00 95.69 91 LEU A N 1
ATOM 688 C CA . LEU A 1 91 ? 2.338 7.962 -14.256 1.00 95.69 91 LEU A CA 1
ATOM 689 C C . LEU A 1 91 ? 2.267 9.398 -13.707 1.00 95.69 91 LEU A C 1
ATOM 691 O O . LEU A 1 91 ? 2.639 9.657 -12.563 1.00 95.69 91 LEU A O 1
ATOM 695 N N . SER A 1 92 ? 1.769 10.330 -14.521 1.00 90.88 92 SER A N 1
ATOM 696 C CA . SER A 1 92 ? 1.737 11.764 -14.195 1.00 90.88 92 SER A CA 1
ATOM 697 C C . SER A 1 92 ? 0.553 12.179 -13.318 1.00 90.88 92 SER A C 1
ATOM 699 O O . SER A 1 92 ? 0.643 13.170 -12.597 1.00 90.88 92 SER A O 1
ATOM 701 N N . SER A 1 93 ? -0.556 11.437 -13.369 1.00 93.38 93 SER A N 1
ATOM 702 C CA . SER A 1 93 ? -1.759 11.701 -12.577 1.00 93.38 93 SER A CA 1
ATOM 703 C C . SER A 1 93 ? -1.907 10.641 -11.494 1.00 93.38 93 SER A C 1
ATOM 705 O O . SER A 1 93 ? -2.201 9.481 -11.784 1.00 93.38 93 SER A O 1
ATOM 707 N N . LEU A 1 94 ? -1.681 11.044 -10.243 1.00 96.00 94 LEU A N 1
ATOM 708 C CA . LEU A 1 94 ? -1.791 10.180 -9.073 1.00 96.00 94 LEU A CA 1
ATOM 709 C C . LEU A 1 94 ? -2.818 10.751 -8.089 1.00 96.00 94 LEU A C 1
ATOM 711 O O . LEU A 1 94 ? -2.908 11.973 -7.934 1.00 96.00 94 LEU A O 1
ATOM 715 N N . PRO A 1 95 ? -3.571 9.892 -7.382 1.00 95.81 95 PRO A N 1
ATOM 716 C CA . PRO A 1 95 ? -4.389 10.332 -6.263 1.00 95.81 95 PRO A CA 1
ATOM 717 C C . PRO A 1 95 ? -3.543 11.033 -5.182 1.00 95.81 95 PRO A C 1
ATOM 719 O O . PRO A 1 95 ? -2.365 10.703 -5.006 1.00 95.81 95 PRO A O 1
ATOM 722 N N . PRO A 1 96 ? -4.126 11.960 -4.401 1.00 95.12 96 PRO A N 1
ATOM 723 C CA . PRO A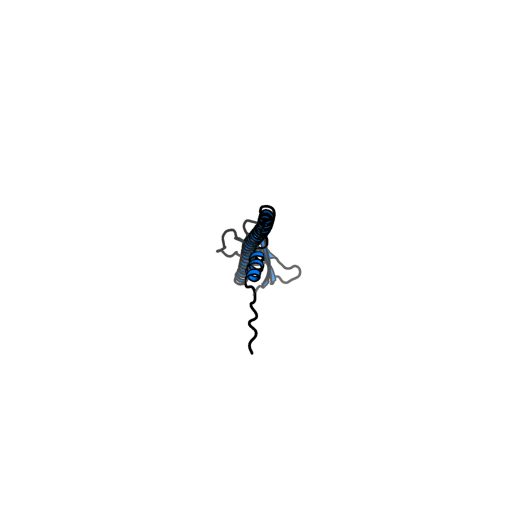 1 96 ? -3.385 12.717 -3.399 1.00 95.12 96 PRO A CA 1
ATOM 724 C C . PRO A 1 96 ? -2.629 11.839 -2.394 1.00 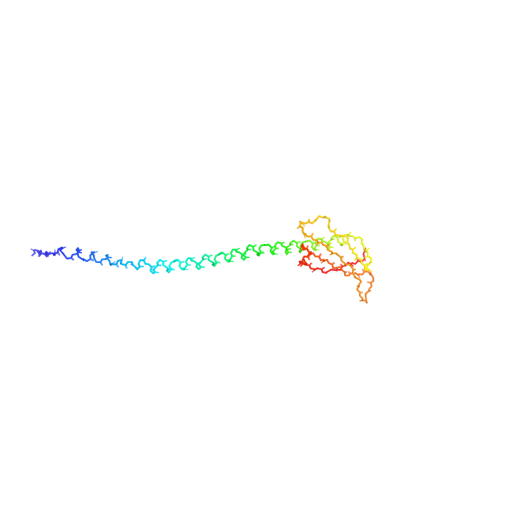95.12 96 PRO A C 1
ATOM 726 O O . PRO A 1 96 ? -3.179 10.907 -1.798 1.00 95.12 96 PRO A O 1
ATOM 729 N N . GLY A 1 97 ? -1.358 12.181 -2.184 1.00 95.44 97 GLY A N 1
ATOM 730 C CA . GLY A 1 97 ? -0.467 11.507 -1.242 1.00 95.44 97 GLY A CA 1
ATOM 731 C C . GLY A 1 97 ? 0.139 10.201 -1.755 1.00 95.44 97 GLY A C 1
ATOM 732 O O . GLY A 1 97 ? 1.007 9.667 -1.069 1.00 95.44 97 GLY A O 1
ATOM 733 N N . PHE A 1 98 ? -0.272 9.692 -2.923 1.00 97.62 98 PHE A N 1
ATOM 734 C CA . PHE A 1 98 ? 0.351 8.524 -3.543 1.00 97.62 98 PHE A CA 1
ATOM 735 C C . PHE A 1 98 ? 1.590 8.915 -4.347 1.00 97.62 98 PHE A C 1
ATOM 737 O O . PHE A 1 98 ? 1.617 9.939 -5.027 1.00 97.62 98 PHE A O 1
ATOM 744 N N . THR A 1 99 ? 2.602 8.057 -4.300 1.00 97.88 99 THR A N 1
ATOM 745 C CA . THR A 1 99 ? 3.813 8.155 -5.109 1.00 97.88 99 THR A CA 1
ATOM 746 C C . THR A 1 99 ? 4.155 6.794 -5.699 1.00 97.88 99 THR A C 1
ATOM 748 O O . THR A 1 99 ? 3.824 5.751 -5.131 1.00 97.88 99 THR A O 1
ATOM 751 N N . ILE A 1 100 ? 4.814 6.812 -6.856 1.00 98.00 100 ILE A N 1
ATOM 752 C CA . ILE A 1 100 ? 5.294 5.618 -7.546 1.00 98.00 100 ILE A CA 1
ATOM 753 C C . ILE A 1 100 ? 6.785 5.787 -7.803 1.00 98.00 100 ILE A C 1
ATOM 755 O O . ILE A 1 100 ? 7.212 6.820 -8.317 1.00 98.00 100 ILE A O 1
ATOM 759 N N . THR A 1 101 ? 7.569 4.765 -7.483 1.00 97.50 101 THR A N 1
ATOM 760 C CA . THR A 1 101 ? 8.960 4.653 -7.918 1.00 97.50 101 THR A CA 1
ATOM 761 C C . THR A 1 101 ? 9.126 3.409 -8.771 1.00 97.50 101 THR A C 1
ATOM 763 O O . THR A 1 101 ? 8.459 2.391 -8.566 1.00 97.50 101 THR A O 1
ATOM 766 N N . THR A 1 102 ? 9.999 3.504 -9.768 1.00 97.69 102 THR A N 1
ATOM 767 C CA . THR A 1 102 ? 10.280 2.406 -10.688 1.00 97.69 102 THR A CA 1
ATOM 768 C C . THR A 1 102 ? 11.780 2.179 -10.749 1.00 97.69 102 THR A C 1
ATOM 770 O O . THR A 1 102 ? 12.566 3.131 -10.748 1.00 97.69 102 THR A O 1
ATOM 773 N N . GLN A 1 103 ? 12.181 0.918 -10.800 1.00 97.62 103 GLN A N 1
ATOM 774 C CA . GLN A 1 103 ? 13.572 0.530 -10.940 1.00 97.62 103 GLN A CA 1
ATOM 775 C C . GLN A 1 103 ? 13.676 -0.626 -11.921 1.00 97.62 103 GLN A C 1
ATOM 777 O O . GLN A 1 103 ? 12.957 -1.613 -11.805 1.00 97.62 103 GLN A O 1
ATOM 782 N N . ALA A 1 104 ? 14.583 -0.499 -12.878 1.00 97.19 104 ALA A N 1
ATOM 783 C CA . ALA A 1 104 ? 14.966 -1.563 -13.781 1.00 97.19 104 ALA A CA 1
ATOM 784 C C . ALA A 1 104 ? 16.361 -2.064 -13.403 1.00 97.19 104 ALA A C 1
ATOM 786 O O . ALA A 1 104 ? 17.289 -1.272 -13.224 1.00 97.19 104 ALA A O 1
ATOM 787 N N . SER A 1 105 ? 16.497 -3.379 -13.274 1.00 96.19 105 SER A N 1
ATOM 788 C CA . SER A 1 105 ? 17.742 -4.058 -12.914 1.00 96.19 105 SER A CA 1
ATOM 789 C C . SER A 1 105 ? 18.044 -5.174 -13.909 1.00 96.19 105 SER A C 1
ATOM 791 O O . SER A 1 105 ? 17.134 -5.874 -14.366 1.00 96.19 105 SER A O 1
ATOM 793 N N . ALA A 1 106 ? 19.324 -5.320 -14.253 1.00 93.31 106 ALA A N 1
ATOM 794 C CA . ALA A 1 106 ? 19.796 -6.432 -15.064 1.00 93.31 106 ALA A CA 1
ATOM 795 C C . ALA A 1 106 ? 19.635 -7.746 -14.285 1.00 93.31 106 ALA A C 1
ATOM 797 O O . ALA A 1 106 ? 19.659 -7.758 -13.052 1.00 93.31 106 ALA A O 1
ATOM 798 N N . ILE A 1 107 ? 19.456 -8.850 -15.006 1.00 89.44 107 ILE A N 1
ATOM 799 C CA . ILE A 1 107 ? 19.364 -10.182 -14.408 1.00 89.44 107 ILE A CA 1
ATOM 800 C C . ILE A 1 107 ? 20.717 -10.860 -14.603 1.00 89.44 107 ILE A C 1
ATOM 802 O O . ILE A 1 107 ? 21.101 -11.149 -15.734 1.00 89.44 107 ILE A O 1
ATOM 806 N N . GLU A 1 108 ? 21.438 -11.111 -13.511 1.00 85.38 108 GLU A N 1
ATOM 807 C CA . GLU A 1 108 ? 22.758 -11.745 -13.570 1.00 85.38 108 GLU A CA 1
ATOM 808 C C . GLU A 1 108 ? 22.704 -13.098 -14.299 1.00 85.38 108 GLU A C 1
ATOM 810 O O . GLU A 1 108 ? 21.815 -13.921 -14.064 1.00 85.38 108 GLU A O 1
ATOM 815 N N . GLY A 1 109 ? 23.658 -13.324 -15.208 1.00 80.00 109 GLY A N 1
ATOM 816 C CA . GLY A 1 109 ? 23.759 -14.564 -15.982 1.00 80.00 109 GLY A CA 1
ATOM 817 C C . GLY A 1 109 ? 22.707 -14.736 -17.088 1.00 80.00 109 GLY A C 1
ATOM 818 O O . GLY A 1 109 ? 22.549 -15.849 -17.590 1.00 80.00 109 GLY A O 1
ATOM 819 N N . ARG A 1 110 ? 21.980 -13.677 -17.472 1.00 76.25 110 ARG A N 1
ATOM 820 C CA . ARG A 1 110 ? 21.059 -13.670 -18.623 1.00 76.25 110 ARG A CA 1
ATOM 821 C C . ARG A 1 110 ? 21.472 -12.651 -19.684 1.00 76.25 110 ARG A C 1
ATOM 823 O O . ARG A 1 110 ? 22.304 -11.792 -19.435 1.00 76.25 110 ARG A O 1
ATOM 830 N N . ASP A 1 111 ? 20.872 -12.792 -20.864 1.00 75.44 111 ASP A N 1
ATOM 831 C CA . ASP A 1 111 ? 21.004 -11.863 -21.989 1.00 75.44 111 ASP A CA 1
ATOM 832 C C . ASP A 1 111 ? 20.429 -10.472 -21.644 1.00 75.44 111 ASP A C 1
ATOM 834 O O . ASP A 1 111 ? 19.399 -10.367 -20.969 1.00 75.44 111 ASP A O 1
ATOM 838 N N . ASP A 1 112 ? 21.060 -9.417 -22.165 1.00 80.62 112 ASP A N 1
ATOM 839 C CA . ASP A 1 112 ? 20.742 -7.996 -21.947 1.00 80.62 112 ASP A CA 1
ATOM 840 C C . ASP A 1 112 ? 19.367 -7.588 -22.511 1.00 80.62 112 ASP A C 1
ATOM 842 O O . ASP A 1 112 ? 18.879 -6.473 -22.296 1.00 80.62 112 ASP A O 1
ATOM 846 N N . ASN A 1 113 ? 18.713 -8.512 -23.218 1.00 90.06 113 ASN A N 1
ATOM 847 C CA . ASN A 1 113 ? 17.380 -8.367 -23.788 1.00 90.06 113 ASN A CA 1
ATOM 848 C C . ASN A 1 113 ? 16.237 -8.537 -22.774 1.00 90.06 113 ASN A C 1
ATOM 850 O O . ASN A 1 113 ? 15.077 -8.343 -23.140 1.00 90.06 113 ASN A O 1
ATOM 854 N N . ILE A 1 114 ? 16.510 -8.893 -21.514 1.00 93.38 114 ILE A N 1
ATOM 855 C CA . ILE A 1 114 ? 15.495 -8.960 -20.455 1.00 93.38 114 ILE A CA 1
ATOM 856 C C . ILE A 1 114 ? 15.979 -8.291 -19.167 1.00 93.38 114 ILE A C 1
ATOM 858 O O . ILE A 1 114 ? 17.095 -8.503 -18.706 1.00 93.38 114 ILE A O 1
ATOM 862 N N . GLN A 1 115 ? 15.091 -7.528 -18.535 1.00 95.44 115 GLN A N 1
ATOM 863 C CA . GLN A 1 115 ? 15.365 -6.859 -17.266 1.00 95.44 115 GLN A CA 1
ATOM 864 C C . GLN A 1 115 ? 14.209 -7.013 -16.284 1.00 95.44 115 GLN A C 1
ATOM 866 O O . GLN A 1 115 ? 13.042 -7.096 -16.683 1.00 95.44 115 GLN A O 1
ATOM 871 N N . LYS A 1 116 ? 14.538 -7.030 -14.990 1.00 96.44 116 LYS A N 1
ATOM 872 C CA . LYS A 1 116 ? 13.551 -7.014 -13.910 1.00 96.44 116 LYS A CA 1
ATOM 873 C C . LYS A 1 116 ? 13.126 -5.579 -13.638 1.00 96.44 116 LYS A C 1
ATOM 875 O O . LYS A 1 116 ? 13.969 -4.714 -13.407 1.00 96.44 116 LYS A O 1
ATOM 880 N N . ILE A 1 117 ? 11.822 -5.353 -13.632 1.00 97.75 117 ILE A N 1
ATOM 881 C CA . ILE A 1 117 ? 11.177 -4.096 -13.283 1.00 97.75 117 ILE A CA 1
ATOM 882 C C . ILE A 1 117 ? 10.566 -4.241 -11.895 1.00 97.75 117 ILE A C 1
ATOM 884 O O . ILE A 1 117 ? 9.711 -5.092 -11.677 1.00 97.75 117 ILE A O 1
ATOM 888 N N . THR A 1 118 ? 10.961 -3.372 -10.977 1.00 98.00 118 THR A N 1
ATOM 889 C CA . THR A 1 118 ? 10.372 -3.249 -9.647 1.00 98.00 118 THR A CA 1
ATOM 890 C C . THR A 1 118 ? 9.603 -1.935 -9.582 1.00 98.00 118 THR A C 1
ATOM 892 O O . THR A 1 118 ? 10.172 -0.857 -9.761 1.00 98.00 118 THR A O 1
ATOM 895 N N . VAL A 1 119 ? 8.300 -2.015 -9.325 1.00 98.31 119 VAL A N 1
ATOM 896 C CA . VAL A 1 119 ? 7.423 -0.865 -9.088 1.00 98.31 119 VAL A CA 1
ATOM 897 C C . VAL A 1 119 ? 7.067 -0.830 -7.612 1.00 98.31 119 VAL A C 1
ATOM 899 O O . VAL A 1 119 ? 6.559 -1.809 -7.071 1.00 98.31 119 VAL A O 1
ATOM 902 N N . THR A 1 120 ? 7.303 0.303 -6.958 1.00 98.31 120 THR A N 1
ATOM 903 C CA . THR A 1 120 ? 6.914 0.521 -5.562 1.00 98.31 120 THR A CA 1
ATOM 904 C C . THR A 1 120 ? 5.903 1.651 -5.486 1.00 98.31 120 THR A C 1
ATOM 906 O O . THR A 1 120 ? 6.140 2.741 -6.004 1.00 98.31 120 THR A O 1
ATOM 909 N N . VAL A 1 121 ? 4.772 1.387 -4.834 1.00 98.38 121 VAL A N 1
ATOM 910 C CA . VAL A 1 121 ? 3.724 2.372 -4.571 1.00 98.38 121 VAL A CA 1
ATOM 911 C C . VAL A 1 121 ? 3.714 2.699 -3.087 1.00 98.38 121 VAL A C 1
ATOM 913 O O . VAL A 1 121 ? 3.591 1.814 -2.233 1.00 98.38 121 VAL A O 1
ATOM 916 N N . SER A 1 122 ? 3.799 3.988 -2.789 1.00 97.94 122 SER A N 1
ATOM 917 C CA . SER A 1 122 ? 3.820 4.515 -1.431 1.00 97.94 122 SER A CA 1
ATOM 918 C C . SER A 1 122 ? 2.720 5.548 -1.242 1.00 97.94 122 SER A C 1
ATOM 920 O O . SER A 1 122 ? 2.284 6.190 -2.195 1.00 97.94 122 SER A O 1
ATOM 922 N N . ARG A 1 123 ? 2.278 5.733 0.002 1.00 97.38 123 ARG A N 1
ATOM 923 C CA . ARG A 1 123 ? 1.396 6.833 0.391 1.00 97.38 123 ARG A CA 1
ATOM 924 C C . ARG A 1 123 ? 1.983 7.564 1.586 1.00 97.38 123 ARG A C 1
ATOM 926 O O . ARG A 1 123 ? 2.278 6.936 2.599 1.00 97.38 123 ARG A O 1
ATOM 933 N N . ASN A 1 124 ? 2.164 8.878 1.474 1.00 95.38 124 ASN A N 1
ATOM 934 C CA . ASN A 1 124 ? 2.743 9.718 2.532 1.00 95.38 124 ASN A CA 1
ATOM 935 C C . ASN A 1 124 ? 4.072 9.158 3.090 1.00 95.38 124 ASN A C 1
ATOM 937 O O . ASN A 1 124 ? 4.290 9.133 4.297 1.00 95.38 124 ASN A O 1
ATOM 941 N N . GLY A 1 125 ? 4.934 8.634 2.212 1.00 93.56 125 GLY A N 1
ATOM 942 C CA . GLY A 1 125 ? 6.226 8.043 2.585 1.00 93.56 125 GLY A CA 1
ATOM 943 C C . GLY A 1 125 ? 6.175 6.598 3.102 1.00 93.56 125 GLY A C 1
ATOM 944 O O . GLY A 1 125 ? 7.224 5.979 3.246 1.00 93.56 125 GLY A O 1
ATOM 945 N N . LYS A 1 126 ? 4.988 6.020 3.330 1.00 96.56 126 LYS A N 1
ATOM 946 C CA . LYS A 1 126 ? 4.835 4.606 3.696 1.00 96.56 126 LYS A CA 1
ATOM 947 C C . LYS A 1 126 ? 4.655 3.748 2.448 1.00 96.56 126 LYS A C 1
ATOM 949 O O . LYS A 1 126 ? 3.693 3.946 1.706 1.00 96.56 126 LYS A O 1
ATOM 954 N N . THR A 1 127 ? 5.519 2.756 2.259 1.00 97.69 127 THR A N 1
ATOM 955 C CA . THR A 1 127 ? 5.340 1.741 1.214 1.00 97.69 127 THR A CA 1
ATOM 956 C C . THR A 1 127 ? 4.075 0.928 1.472 1.00 97.69 127 THR A C 1
ATOM 958 O O . THR A 1 127 ? 3.897 0.367 2.556 1.00 97.69 127 THR A O 1
ATOM 961 N N . LEU A 1 128 ? 3.193 0.880 0.475 1.00 97.56 128 LEU A N 1
ATOM 962 C CA . LEU A 1 128 ? 1.956 0.101 0.514 1.00 97.56 128 LEU A CA 1
ATOM 963 C C . LEU A 1 128 ? 2.093 -1.209 -0.261 1.00 97.56 128 LEU A C 1
ATOM 965 O O . LEU A 1 128 ? 1.579 -2.234 0.182 1.00 97.56 128 LEU A O 1
ATOM 969 N N . LEU A 1 129 ? 2.776 -1.170 -1.407 1.00 97.94 129 LEU A N 1
ATOM 970 C CA . LEU A 1 129 ? 2.927 -2.312 -2.301 1.00 97.94 129 LEU A CA 1
ATOM 971 C C . LEU A 1 129 ? 4.232 -2.215 -3.092 1.00 97.94 129 LEU A C 1
ATOM 973 O O . LEU A 1 129 ? 4.584 -1.144 -3.584 1.00 97.94 129 LEU A O 1
ATOM 977 N N . THR A 1 130 ? 4.886 -3.357 -3.284 1.00 97.94 130 THR A N 1
ATOM 978 C CA . THR A 1 130 ? 5.963 -3.534 -4.260 1.00 97.94 130 THR A CA 1
ATOM 979 C C . THR A 1 130 ? 5.582 -4.679 -5.185 1.00 97.94 130 THR A C 1
ATOM 981 O O . THR A 1 130 ? 5.143 -5.730 -4.720 1.00 97.94 130 THR A O 1
ATOM 984 N N . LEU A 1 131 ? 5.721 -4.464 -6.489 1.00 97.50 131 LEU A N 1
ATOM 985 C CA . LEU A 1 131 ? 5.397 -5.437 -7.521 1.00 97.50 131 LEU A CA 1
ATOM 986 C C . LEU A 1 131 ? 6.594 -5.574 -8.463 1.00 97.50 131 LEU A C 1
ATOM 988 O O . LEU A 1 131 ? 7.177 -4.573 -8.880 1.00 97.50 131 LEU A O 1
ATOM 992 N N . GLU A 1 132 ? 6.959 -6.812 -8.781 1.00 96.94 132 GLU A N 1
ATOM 993 C CA . GLU A 1 132 ? 8.031 -7.129 -9.722 1.00 96.94 132 GLU A CA 1
ATOM 994 C C . GLU A 1 132 ? 7.462 -7.769 -10.994 1.00 96.94 132 GLU A C 1
ATOM 996 O O . GLU A 1 132 ? 6.605 -8.649 -10.925 1.00 96.94 132 GLU A O 1
ATOM 1001 N N . ASP A 1 133 ? 7.946 -7.333 -12.152 1.00 96.38 133 ASP A N 1
ATOM 1002 C CA . ASP A 1 133 ? 7.637 -7.908 -13.467 1.00 96.38 133 ASP A CA 1
ATOM 1003 C C . ASP A 1 133 ? 8.898 -7.844 -14.349 1.00 96.38 133 ASP A C 1
ATOM 1005 O O . ASP A 1 133 ? 9.946 -7.349 -13.929 1.00 96.38 133 ASP A O 1
ATOM 1009 N N . PHE A 1 134 ? 8.823 -8.334 -15.580 1.00 94.94 134 PHE A N 1
ATOM 1010 C CA . PHE A 1 134 ? 9.926 -8.310 -16.533 1.00 94.94 134 PHE A CA 1
ATOM 1011 C C . PHE A 1 134 ? 9.576 -7.490 -17.771 1.00 94.94 134 PHE A C 1
ATOM 1013 O O . PHE A 1 134 ? 8.462 -7.552 -18.295 1.00 94.94 134 PHE A O 1
ATOM 1020 N N . LYS A 1 135 ? 10.563 -6.760 -18.295 1.00 95.06 135 LYS A N 1
ATOM 1021 C CA . LYS A 1 135 ? 10.479 -6.128 -19.615 1.00 95.06 135 LYS A CA 1
ATOM 1022 C C . LYS A 1 135 ? 11.502 -6.769 -20.540 1.00 95.06 135 LYS A C 1
ATOM 1024 O O . LYS A 1 135 ? 12.660 -6.934 -20.167 1.00 95.06 135 LYS A O 1
ATOM 1029 N N . VAL A 1 136 ? 11.051 -7.113 -21.740 1.00 94.00 136 VAL A N 1
ATOM 1030 C CA . VAL A 1 136 ? 11.875 -7.697 -22.802 1.00 94.00 136 VAL A CA 1
ATOM 1031 C C . VAL A 1 136 ? 12.095 -6.643 -23.884 1.00 94.00 136 VAL A C 1
ATOM 1033 O O . VAL A 1 136 ? 11.164 -5.898 -24.197 1.00 94.00 136 VAL A O 1
ATOM 1036 N N . ASN A 1 137 ? 13.305 -6.584 -24.430 1.00 93.19 137 ASN A N 1
ATOM 1037 C CA . ASN A 1 137 ? 13.645 -5.815 -25.620 1.00 93.19 137 ASN A CA 1
ATOM 1038 C C . ASN A 1 137 ? 12.999 -6.497 -26.838 1.00 93.19 137 ASN A C 1
ATOM 1040 O O . ASN A 1 137 ? 13.380 -7.613 -27.190 1.00 93.19 137 ASN A O 1
ATOM 1044 N N . ARG A 1 138 ? 11.954 -5.884 -27.399 1.00 83.69 138 ARG A N 1
ATOM 1045 C CA . ARG A 1 138 ? 11.178 -6.400 -28.534 1.00 83.69 138 ARG A CA 1
ATOM 1046 C C . ARG A 1 138 ? 11.058 -5.342 -29.611 1.00 83.69 138 ARG A C 1
ATOM 1048 O O . ARG A 1 138 ? 10.935 -4.159 -29.221 1.00 83.69 138 ARG A O 1
#

Foldseek 3Di:
DDDDDDDPPVPPVVVVVCVPPDPPDPPPVVVVVVVVVVVVVVVVVVVVVVVVVVVVVLVVLQVLQVVQQVVQVVVVQVDADDFPQDWDDGDPDHDPQKDKTKGWHDDPPDDSQKIKIWIWIAGNPHTSDIDIDMHGRD

Radius of gyration: 38.35 Å; chains: 1; bounding box: 113×47×74 Å

pLDDT: mean 87.5, std 16.59, range [43.38, 98.56]

Sequence (138 aa):
MKNKVTIPLKSMGKRLASLTTKQRGIGLAEVLVALALIGIAVVAFLSSLYTGARTVNIIYERVTAENLARSQLEYIKSQSYITAPTSYQALSSLPPGFTITTQASAIEGRDDNIQKITVTVSRNGKTLLTLEDFKVNR

Secondary structure (DSSP, 8-state):
--------GGGSHHHHTTSS------TTHHHHHHHHHHHHHHHHHHHHHHHHHHHHHHHHHHHHHHHHHHHHHHHHHHSPP-PSSB-PPPPS---TTEEEEEEEEE-TTS-TTEEEEEEEEEETTEEEEEEEEEEE--